Protein AF-A0A5K1DVS6-F1 (afdb_monomer_lite)

Organism: NCBI:txid210225

Structure (mmCIF, N/CA/C/O backbone):
data_AF-A0A5K1DVS6-F1
#
_entry.id   AF-A0A5K1DVS6-F1
#
loop_
_atom_site.group_PDB
_atom_site.id
_atom_site.type_symbol
_atom_site.label_atom_id
_atom_site.label_alt_id
_atom_site.label_comp_id
_atom_site.label_asym_id
_atom_site.label_entity_id
_atom_site.label_seq_id
_atom_site.pdbx_PDB_ins_code
_atom_site.Cartn_x
_atom_site.Cartn_y
_atom_site.Cartn_z
_atom_site.occupancy
_atom_site.B_iso_or_equiv
_atom_site.auth_seq_id
_atom_site.auth_comp_id
_atom_site.auth_asym_id
_atom_site.auth_atom_id
_atom_site.pdbx_PDB_model_num
ATOM 1 N N . GLY A 1 1 ? 0.089 -5.150 -15.474 1.00 95.12 1 GLY A N 1
ATOM 2 C CA . GLY A 1 1 ? 1.134 -5.365 -16.490 1.00 95.12 1 GLY A CA 1
ATOM 3 C C . GLY A 1 1 ? 1.855 -6.643 -16.155 1.00 95.12 1 GLY A C 1
ATOM 4 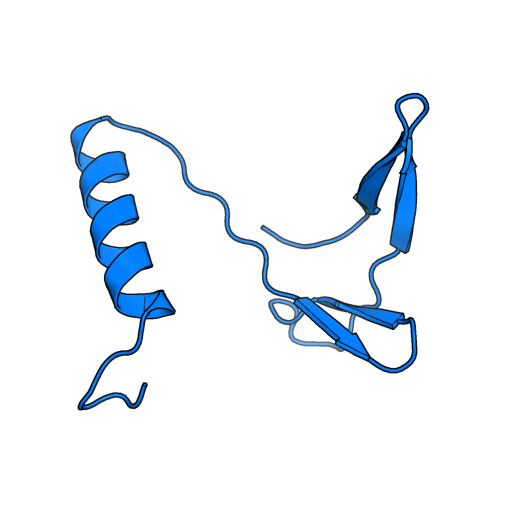O O . GLY A 1 1 ? 1.537 -7.240 -15.133 1.00 95.12 1 GLY A O 1
ATOM 5 N N . THR A 1 2 ? 2.783 -7.047 -17.003 1.00 97.50 2 THR A N 1
ATOM 6 C CA . THR A 1 2 ? 3.769 -8.087 -16.686 1.00 97.50 2 THR A CA 1
ATOM 7 C C . THR A 1 2 ? 5.132 -7.429 -16.518 1.00 97.50 2 THR A C 1
ATOM 9 O O . THR A 1 2 ? 5.249 -6.212 -16.692 1.00 97.50 2 THR A O 1
ATOM 12 N N . ASP A 1 3 ? 6.151 -8.216 -16.201 1.00 95.56 3 ASP A N 1
ATOM 13 C CA . ASP A 1 3 ? 7.517 -7.708 -16.097 1.00 95.56 3 ASP A CA 1
ATOM 14 C C . ASP A 1 3 ? 8.031 -7.213 -17.461 1.00 95.56 3 ASP A C 1
ATOM 16 O O . ASP A 1 3 ? 8.719 -6.199 -17.541 1.00 95.56 3 ASP A O 1
ATOM 20 N N . GLU A 1 4 ? 7.626 -7.864 -18.556 1.00 98.00 4 GLU A N 1
ATOM 21 C CA . GLU A 1 4 ? 7.987 -7.469 -19.925 1.00 98.00 4 GLU A CA 1
ATOM 22 C C . GLU A 1 4 ? 7.161 -6.281 -20.431 1.00 98.00 4 GLU A C 1
ATOM 24 O O . GLU A 1 4 ? 7.643 -5.476 -21.226 1.00 98.00 4 GLU A O 1
ATOM 29 N N . HIS A 1 5 ? 5.906 -6.178 -19.985 1.00 97.88 5 HIS A N 1
ATOM 30 C CA . HIS A 1 5 ? 4.970 -5.130 -20.391 1.00 97.88 5 HIS A CA 1
ATOM 31 C C . HIS A 1 5 ? 4.421 -4.423 -19.144 1.00 97.88 5 HIS A C 1
ATOM 33 O O . HIS A 1 5 ? 3.308 -4.740 -18.684 1.00 97.88 5 HIS A O 1
ATOM 39 N N . PRO A 1 6 ? 5.195 -3.480 -18.569 1.00 97.75 6 PRO A N 1
ATOM 40 C CA . PRO A 1 6 ? 4.850 -2.834 -17.313 1.00 97.75 6 PRO A CA 1
ATOM 41 C C . PRO A 1 6 ? 3.501 -2.118 -17.405 1.00 97.75 6 PRO A C 1
ATOM 43 O O . PRO A 1 6 ? 3.139 -1.512 -18.412 1.00 97.75 6 PRO A O 1
ATOM 46 N N . GLY A 1 7 ? 2.722 -2.234 -16.329 1.00 97.75 7 GLY A N 1
ATOM 47 C CA . GLY A 1 7 ? 1.411 -1.597 -16.220 1.00 97.75 7 GLY A CA 1
ATOM 48 C C . GLY A 1 7 ? 1.486 -0.171 -15.681 1.00 97.75 7 GLY A C 1
ATOM 49 O O . GLY A 1 7 ? 2.561 0.377 -15.463 1.00 97.75 7 GLY A O 1
ATOM 50 N N . LEU A 1 8 ? 0.320 0.401 -15.382 1.00 97.81 8 LEU A N 1
ATOM 51 C CA . LEU A 1 8 ? 0.223 1.764 -14.855 1.00 97.81 8 LEU A CA 1
ATOM 52 C C . LEU A 1 8 ? 1.005 1.960 -13.550 1.00 97.81 8 LEU A C 1
ATOM 54 O O . LEU A 1 8 ? 1.75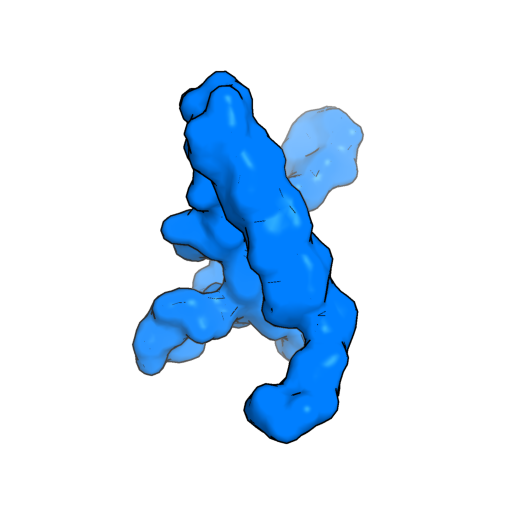9 2.917 -13.460 1.00 97.81 8 LEU A O 1
ATOM 58 N N . MET A 1 9 ? 0.888 1.046 -12.579 1.00 96.12 9 MET A N 1
ATOM 59 C CA . MET A 1 9 ? 1.578 1.174 -11.285 1.00 96.12 9 MET A CA 1
ATOM 60 C C . MET A 1 9 ? 3.095 1.416 -11.424 1.00 96.12 9 MET A C 1
ATOM 62 O O . MET A 1 9 ? 3.540 2.482 -11.004 1.00 96.12 9 MET A O 1
ATOM 66 N N . PRO A 1 10 ? 3.900 0.523 -12.039 1.00 96.75 10 PRO A N 1
ATOM 67 C CA . PRO A 1 10 ? 5.343 0.750 -12.158 1.00 96.75 10 PRO A CA 1
ATOM 68 C C . PRO A 1 10 ? 5.700 1.973 -13.021 1.00 96.75 10 PRO A C 1
ATOM 70 O O . PRO A 1 10 ? 6.651 2.683 -12.700 1.00 96.75 10 PRO A O 1
ATOM 73 N N . LEU A 1 11 ? 4.929 2.271 -14.075 1.00 97.62 11 LEU A N 1
ATOM 74 C CA . LEU A 1 11 ? 5.184 3.425 -14.950 1.00 97.62 11 LEU A CA 1
ATOM 75 C C . LEU A 1 11 ? 4.929 4.766 -14.244 1.00 97.62 11 LEU A C 1
ATOM 77 O O . LEU A 1 11 ? 5.751 5.684 -14.305 1.00 97.62 11 LEU A O 1
ATOM 81 N N . THR A 1 12 ? 3.797 4.879 -13.548 1.00 97.38 12 THR A N 1
AT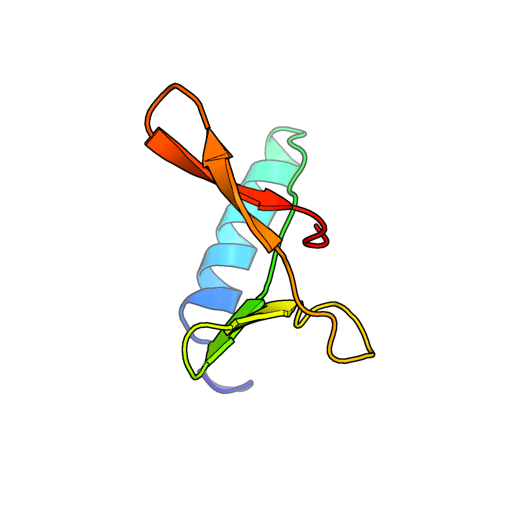OM 82 C CA . THR A 1 12 ? 3.451 6.063 -12.757 1.00 97.38 12 THR A CA 1
ATOM 83 C C . THR A 1 12 ? 4.426 6.230 -11.603 1.00 97.38 12 THR A C 1
ATOM 85 O O . THR A 1 12 ? 4.923 7.333 -11.390 1.00 97.38 12 THR A O 1
ATOM 88 N N . MET A 1 13 ? 4.757 5.142 -10.906 1.00 96.19 13 MET A N 1
ATOM 89 C CA . MET A 1 13 ? 5.685 5.181 -9.783 1.00 96.19 13 MET A CA 1
ATOM 90 C C . MET A 1 13 ? 7.080 5.648 -10.209 1.00 96.19 13 MET A C 1
ATOM 92 O O . MET A 1 13 ? 7.654 6.510 -9.551 1.00 96.19 13 MET A O 1
ATOM 96 N N . SER A 1 14 ? 7.587 5.162 -11.347 1.00 96.06 14 SER A N 1
ATOM 97 C CA . SER A 1 14 ? 8.848 5.638 -11.926 1.00 96.06 14 SER A CA 1
ATOM 98 C C . SER A 1 14 ? 8.818 7.145 -12.199 1.00 96.06 14 SER A C 1
ATOM 100 O O . SER A 1 14 ? 9.759 7.848 -11.842 1.00 96.06 14 SER A O 1
ATOM 102 N N . SER A 1 15 ? 7.716 7.656 -12.754 1.00 96.62 15 SER A N 1
ATOM 103 C CA . SER A 1 15 ? 7.568 9.087 -13.055 1.00 96.62 15 SER A CA 1
ATOM 104 C C . SER A 1 15 ? 7.512 9.951 -11.787 1.00 96.62 15 SER A C 1
ATOM 106 O O . SER A 1 15 ? 8.167 10.991 -11.719 1.00 96.62 15 SER A O 1
ATOM 108 N N . ILE A 1 16 ? 6.753 9.519 -10.771 1.00 96.81 16 ILE A N 1
ATOM 109 C CA . ILE A 1 16 ? 6.652 10.220 -9.481 1.00 96.81 16 ILE A CA 1
ATOM 110 C C . ILE A 1 16 ? 8.007 10.214 -8.770 1.00 96.81 16 ILE A C 1
ATOM 112 O O . ILE A 1 16 ? 8.449 11.257 -8.297 1.00 96.81 16 ILE A O 1
ATOM 116 N N . MET A 1 17 ? 8.690 9.069 -8.740 1.00 95.94 17 MET A N 1
ATOM 117 C CA . MET A 1 17 ? 9.988 8.927 -8.083 1.00 95.94 17 MET A CA 1
ATOM 118 C C . MET A 1 17 ? 11.039 9.852 -8.708 1.00 95.94 17 MET A C 1
ATOM 120 O O . MET A 1 17 ? 11.697 10.587 -7.977 1.00 95.94 17 MET A O 1
ATOM 124 N N . SER A 1 18 ? 11.117 9.930 -10.042 1.00 96.12 18 SER A N 1
ATOM 125 C CA . SER A 1 18 ? 12.014 10.878 -10.723 1.00 96.12 18 SER A CA 1
ATOM 126 C C . SER A 1 18 ? 11.719 12.342 -10.374 1.00 96.12 18 SER A C 1
ATOM 128 O O . SER A 1 18 ? 12.640 13.145 -10.231 1.00 96.12 18 SER A O 1
ATOM 130 N N . MET A 1 19 ? 10.444 12.708 -10.210 1.00 96.38 19 MET A N 1
ATOM 131 C CA . MET A 1 19 ? 10.059 14.053 -9.773 1.00 96.38 19 MET A CA 1
ATOM 132 C C . MET A 1 19 ? 10.474 14.309 -8.315 1.00 96.38 19 MET A C 1
ATOM 134 O O . MET A 1 19 ? 11.018 15.371 -8.007 1.00 96.38 19 MET A O 1
ATOM 138 N N . CYS A 1 20 ? 10.246 13.347 -7.419 1.00 96.06 20 CYS A N 1
ATOM 139 C CA . CYS A 1 20 ? 10.634 13.453 -6.015 1.00 96.06 20 CYS A CA 1
ATOM 140 C C . CYS A 1 20 ? 12.151 13.593 -5.853 1.00 96.06 20 CYS A C 1
ATOM 142 O O . CYS A 1 20 ? 12.594 14.465 -5.110 1.00 96.06 20 CYS A O 1
ATOM 144 N N . GLU A 1 21 ? 12.942 12.814 -6.595 1.00 94.94 21 GLU A N 1
ATOM 145 C CA . GLU A 1 21 ? 14.407 12.913 -6.610 1.00 94.94 21 GLU A CA 1
ATOM 146 C C . GLU A 1 21 ? 14.887 14.285 -7.097 1.00 94.94 21 GLU A C 1
ATOM 148 O O . GLU A 1 21 ? 15.781 14.880 -6.496 1.00 94.94 21 GLU A O 1
ATOM 153 N N . MET A 1 22 ? 14.263 14.824 -8.150 1.00 95.75 22 MET A N 1
ATOM 154 C CA . MET A 1 22 ? 14.618 16.131 -8.708 1.00 95.75 22 MET A CA 1
ATOM 155 C C . MET A 1 22 ? 14.360 17.285 -7.730 1.00 95.75 22 MET A C 1
ATOM 157 O O . MET A 1 22 ? 15.129 18.246 -7.690 1.00 95.75 22 MET A O 1
ATOM 161 N N . HIS A 1 23 ? 13.274 17.208 -6.961 1.00 95.75 23 HIS A N 1
ATOM 162 C CA . HIS A 1 23 ? 12.818 18.295 -6.093 1.00 95.75 23 HIS A CA 1
ATOM 163 C C . HIS A 1 23 ? 13.093 18.066 -4.598 1.00 95.75 23 HIS A C 1
ATOM 165 O O . HIS A 1 23 ? 12.799 18.946 -3.788 1.00 95.75 23 HIS A O 1
ATOM 171 N N . GLY A 1 24 ? 13.677 16.923 -4.225 1.00 94.50 24 GLY A N 1
ATOM 172 C CA . GLY A 1 24 ? 13.976 16.567 -2.836 1.00 94.50 24 GLY A CA 1
ATOM 173 C C . GLY A 1 24 ? 12.734 16.250 -1.997 1.00 94.50 24 GLY A C 1
AT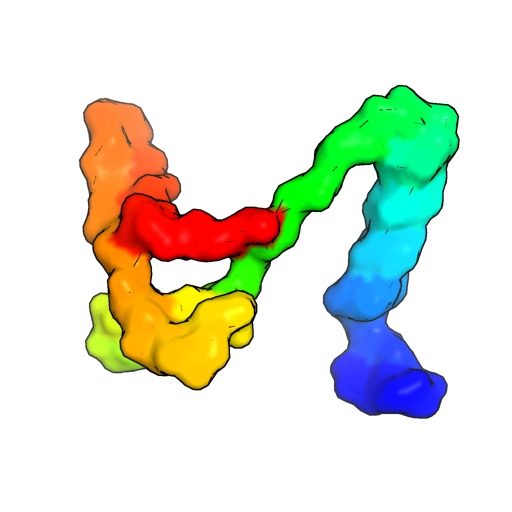OM 174 O O . GLY A 1 24 ? 12.725 16.518 -0.796 1.00 94.50 24 GLY A O 1
ATOM 175 N N . TYR A 1 25 ? 11.673 15.726 -2.614 1.00 96.06 25 TYR A N 1
ATOM 176 C CA . TYR A 1 25 ? 10.455 15.330 -1.903 1.00 96.06 25 TYR A CA 1
ATOM 177 C C . TYR A 1 25 ? 10.567 13.925 -1.310 1.00 96.06 25 TYR A C 1
ATOM 179 O O . TYR A 1 25 ? 11.240 13.055 -1.859 1.00 96.06 25 TYR A O 1
ATOM 187 N N . LEU A 1 26 ? 9.850 13.707 -0.207 1.00 93.81 26 LEU A N 1
ATOM 188 C CA . LEU A 1 26 ? 9.640 12.384 0.376 1.00 93.81 26 LEU A CA 1
ATOM 189 C C . LEU A 1 26 ? 8.389 11.739 -0.222 1.00 93.81 26 LEU A C 1
ATOM 191 O O . LEU A 1 26 ? 7.447 12.433 -0.613 1.00 93.81 26 LEU A O 1
ATOM 195 N N . LEU A 1 27 ? 8.408 10.414 -0.302 1.00 93.44 27 LEU A N 1
ATOM 196 C CA . LEU A 1 27 ? 7.351 9.606 -0.886 1.00 93.44 27 LEU A CA 1
ATOM 197 C C . LEU A 1 27 ? 7.083 8.411 0.022 1.00 93.44 27 LEU A C 1
ATOM 199 O O . LEU A 1 27 ? 7.975 7.593 0.223 1.00 93.44 27 LEU A O 1
ATOM 203 N N . ASP A 1 28 ? 5.851 8.328 0.509 1.00 94.81 28 ASP A N 1
ATOM 204 C CA . ASP A 1 28 ? 5.341 7.241 1.344 1.00 94.81 28 ASP A CA 1
ATOM 205 C C . ASP A 1 28 ? 4.317 6.426 0.537 1.00 94.81 28 ASP A C 1
ATOM 207 O O . ASP A 1 28 ? 3.545 6.999 -0.246 1.00 94.81 28 ASP A O 1
ATOM 211 N N . ILE A 1 29 ? 4.303 5.096 0.689 1.00 94.31 29 ILE A N 1
ATOM 212 C CA . ILE A 1 29 ? 3.439 4.203 -0.097 1.00 94.31 29 ILE A CA 1
ATOM 213 C C . ILE A 1 29 ? 2.747 3.210 0.824 1.00 94.31 29 ILE A C 1
ATOM 215 O O . ILE A 1 29 ? 3.373 2.338 1.409 1.00 94.31 29 ILE A O 1
ATOM 219 N N . SER A 1 30 ? 1.419 3.225 0.824 1.00 95.12 30 SER A N 1
ATOM 220 C CA . SER A 1 30 ? 0.634 2.144 1.417 1.00 95.12 30 SER A CA 1
ATOM 221 C C . SER A 1 30 ? 0.051 1.227 0.348 1.00 95.12 30 SER A C 1
ATOM 223 O O . SER A 1 30 ? -0.407 1.691 -0.699 1.00 95.12 30 SER A O 1
ATOM 225 N N . TYR A 1 31 ? -0.009 -0.073 0.636 1.00 95.88 31 TYR A N 1
ATOM 226 C CA . TYR A 1 31 ? -0.664 -1.061 -0.220 1.00 95.88 31 TYR A CA 1
ATOM 227 C C . TYR A 1 31 ? -1.543 -1.987 0.623 1.00 95.88 31 TYR A C 1
ATOM 229 O O . TYR A 1 31 ? -1.079 -2.571 1.599 1.00 95.88 31 TYR A O 1
ATOM 237 N N . TYR A 1 32 ? -2.826 -2.089 0.274 1.00 95.88 32 TYR A N 1
ATOM 238 C CA . TYR A 1 32 ? -3.816 -2.824 1.060 1.00 95.88 32 TYR A CA 1
ATOM 239 C C . TYR A 1 32 ? -4.874 -3.493 0.179 1.00 95.88 32 TYR A C 1
ATOM 241 O O . TYR A 1 32 ? -5.106 -3.088 -0.960 1.00 95.88 32 TYR A O 1
ATOM 249 N N . GLU A 1 33 ? -5.535 -4.506 0.733 1.00 95.44 33 GLU A N 1
ATOM 250 C CA . GLU A 1 33 ? -6.662 -5.212 0.124 1.00 95.44 33 GLU A CA 1
ATOM 251 C C . GLU A 1 33 ? -7.937 -4.975 0.934 1.00 95.44 33 GLU A C 1
ATOM 253 O O . GLU A 1 33 ? -7.914 -5.030 2.163 1.00 95.44 33 GLU A O 1
ATOM 258 N N . VAL A 1 34 ? -9.062 -4.756 0.246 1.00 94.69 34 VAL A N 1
ATOM 259 C CA . VAL A 1 34 ? -10.394 -4.766 0.861 1.00 94.69 34 VAL A CA 1
ATOM 260 C C . VAL A 1 34 ? -11.139 -6.007 0.394 1.00 94.69 34 VAL A C 1
ATOM 262 O O . VAL A 1 34 ? -11.456 -6.142 -0.788 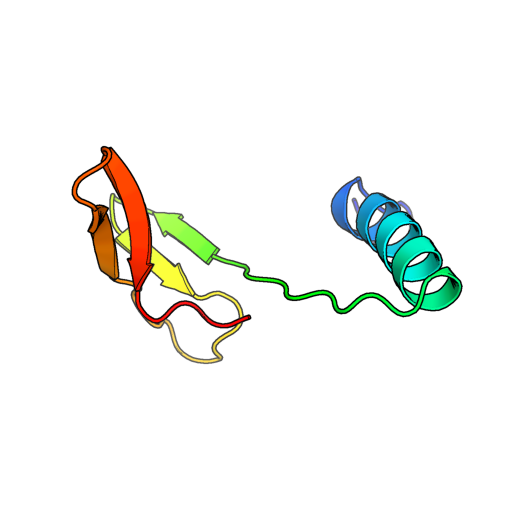1.00 94.69 34 VAL A O 1
ATOM 265 N N . TYR A 1 35 ? -11.439 -6.906 1.326 1.00 93.12 35 TYR A N 1
ATOM 266 C CA . TYR A 1 35 ? -12.126 -8.162 1.048 1.00 93.12 35 TYR A CA 1
ATOM 267 C C . TYR A 1 35 ? -13.144 -8.479 2.142 1.00 93.12 35 TYR A C 1
ATOM 269 O O . TYR A 1 35 ? -12.813 -8.467 3.324 1.00 93.12 35 TYR A O 1
ATOM 277 N N . LEU A 1 36 ? -14.389 -8.773 1.746 1.00 92.94 36 LEU A N 1
ATOM 278 C CA . LEU A 1 36 ? -15.510 -9.049 2.660 1.00 92.94 36 LEU A CA 1
ATOM 279 C C . LEU A 1 36 ? -15.641 -8.013 3.794 1.00 92.94 36 LEU A C 1
ATOM 281 O O . LEU A 1 36 ? -15.796 -8.382 4.955 1.00 92.94 36 LEU A O 1
ATOM 285 N N . ASP A 1 37 ? -15.571 -6.728 3.435 1.00 90.06 37 ASP A N 1
ATOM 286 C CA . ASP A 1 37 ? -15.675 -5.587 4.363 1.00 90.06 37 ASP A CA 1
ATOM 287 C C . ASP A 1 37 ? -14.527 -5.481 5.389 1.00 90.06 37 ASP A C 1
ATOM 289 O O . ASP A 1 37 ? -14.625 -4.794 6.402 1.00 90.06 37 ASP A O 1
ATOM 293 N N . ARG A 1 38 ? -13.404 -6.158 5.124 1.00 91.62 38 ARG A N 1
ATOM 294 C CA . ARG A 1 38 ? -12.186 -6.107 5.941 1.00 91.62 38 ARG A CA 1
ATOM 295 C C . ARG A 1 38 ? -11.039 -5.526 5.133 1.00 91.62 38 ARG A C 1
ATOM 297 O O . ARG A 1 38 ? -10.923 -5.800 3.941 1.00 91.62 38 ARG A O 1
ATOM 304 N N . CYS A 1 39 ? -10.198 -4.730 5.788 1.00 95.31 39 CYS A N 1
ATOM 305 C CA . CYS A 1 39 ? -9.035 -4.087 5.182 1.00 95.31 39 CYS A CA 1
ATOM 306 C C . CYS A 1 39 ? -7.754 -4.753 5.690 1.00 95.31 39 CYS A C 1
ATOM 308 O O . CYS A 1 39 ? -7.574 -4.878 6.901 1.00 95.31 39 CYS A O 1
ATOM 310 N N . TYR A 1 40 ? -6.868 -5.171 4.791 1.00 95.56 40 TYR A N 1
ATOM 311 C CA . TYR A 1 40 ? -5.631 -5.878 5.121 1.00 95.56 40 TYR A CA 1
ATOM 312 C C . TYR A 1 40 ? -4.419 -5.164 4.552 1.00 95.56 40 TYR A C 1
ATOM 314 O O . TYR A 1 40 ? -4.396 -4.820 3.374 1.00 95.56 40 TYR A O 1
ATOM 322 N N . ASP A 1 41 ? -3.397 -4.992 5.379 1.00 96.25 41 ASP A N 1
ATOM 323 C CA . ASP A 1 41 ? -2.103 -4.473 4.955 1.00 96.25 41 ASP A CA 1
ATOM 324 C C . ASP A 1 41 ? -1.348 -5.532 4.138 1.00 96.25 41 ASP A C 1
ATOM 326 O O . ASP A 1 41 ? -1.103 -6.638 4.628 1.00 96.25 41 ASP A O 1
ATOM 330 N N . LEU A 1 42 ? -1.003 -5.200 2.891 1.00 95.81 42 LEU A N 1
ATOM 331 C CA . LEU A 1 42 ? -0.281 -6.087 1.974 1.00 95.81 42 LEU A CA 1
ATOM 332 C C . LEU A 1 42 ? 1.239 -5.897 2.032 1.00 95.81 42 LEU A C 1
ATOM 334 O O . LEU A 1 42 ? 1.968 -6.700 1.451 1.00 95.81 42 LEU A O 1
ATOM 338 N N . LEU A 1 43 ? 1.724 -4.844 2.696 1.00 94.69 43 LEU A N 1
ATOM 339 C CA . LEU A 1 43 ? 3.156 -4.618 2.901 1.00 94.69 43 LEU A CA 1
ATOM 340 C C . LEU A 1 43 ? 3.682 -5.392 4.114 1.00 94.69 43 LEU A C 1
ATOM 342 O O . LEU A 1 43 ? 4.885 -5.623 4.238 1.00 94.69 43 LEU A O 1
ATOM 346 N N . GLU A 1 44 ? 2.786 -5.834 4.992 1.00 93.12 44 GLU A N 1
ATOM 347 C CA . GLU A 1 44 ? 3.127 -6.644 6.152 1.00 93.12 44 GLU A CA 1
ATOM 348 C C . GLU A 1 44 ? 3.188 -8.144 5.802 1.00 93.12 44 GLU A C 1
ATOM 350 O O . GLU A 1 44 ? 2.275 -8.690 5.181 1.00 93.12 44 GLU A O 1
ATOM 355 N N . PRO A 1 45 ? 4.222 -8.879 6.258 1.00 81.25 45 PRO A N 1
ATOM 356 C CA . PRO A 1 45 ? 4.386 -10.303 5.951 1.00 81.25 45 PRO A CA 1
ATOM 357 C C . PRO A 1 45 ? 3.323 -11.200 6.606 1.00 81.25 45 PRO A C 1
ATOM 359 O O . PRO A 1 45 ? 3.208 -12.381 6.276 1.00 81.25 45 PRO A O 1
ATOM 362 N N . LYS A 1 46 ? 2.559 -10.672 7.567 1.00 85.88 46 LYS A N 1
ATOM 363 C CA . LYS A 1 46 ? 1.399 -11.338 8.165 1.00 85.88 46 LYS A CA 1
ATOM 364 C C . LYS A 1 46 ? 0.160 -10.554 7.774 1.00 85.88 46 LYS A C 1
ATOM 366 O O . LYS A 1 46 ? 0.191 -9.335 7.872 1.00 85.88 46 LYS A O 1
ATOM 371 N N . MET A 1 47 ? -0.930 -11.258 7.449 1.00 80.31 47 MET A N 1
ATOM 372 C CA . MET A 1 47 ? -2.252 -10.648 7.273 1.00 80.31 47 MET A CA 1
ATOM 373 C C . MET A 1 47 ? -2.597 -9.818 8.510 1.00 80.31 47 MET A C 1
ATOM 375 O O . MET A 1 47 ? -3.008 -10.348 9.546 1.00 80.31 47 MET A O 1
ATOM 379 N N . LYS A 1 48 ? -2.376 -8.512 8.397 1.00 92.19 48 LYS A N 1
ATOM 380 C CA . LYS A 1 48 ? -2.610 -7.539 9.449 1.00 92.19 48 LYS A CA 1
ATOM 381 C C . LYS A 1 48 ? -3.832 -6.751 9.036 1.00 92.19 48 LYS A C 1
ATOM 383 O O . LYS A 1 48 ? -3.801 -5.988 8.076 1.00 92.19 48 LYS A O 1
ATOM 388 N N . GLU A 1 49 ? -4.923 -6.988 9.746 1.00 94.06 49 GLU A N 1
ATOM 389 C CA . GLU A 1 49 ? -6.135 -6.212 9.545 1.00 94.06 49 GLU A CA 1
ATOM 390 C C . GLU A 1 49 ? -5.913 -4.771 10.018 1.00 94.06 49 GLU A C 1
ATOM 392 O O . GLU A 1 49 ? -5.340 -4.522 11.083 1.00 94.06 49 GLU A O 1
ATOM 397 N N . VAL A 1 50 ? -6.368 -3.831 9.201 1.00 95.19 50 VAL A N 1
ATOM 398 C CA . VAL A 1 50 ? -6.265 -2.392 9.413 1.00 95.19 50 VAL A CA 1
ATOM 399 C C . VAL A 1 50 ? -7.627 -1.873 9.850 1.00 95.19 50 VAL A C 1
ATOM 401 O O . VAL A 1 50 ? -8.659 -2.215 9.272 1.00 95.19 50 VAL A O 1
ATOM 404 N N . SER A 1 51 ? -7.649 -1.024 10.876 1.00 94.31 51 SER A N 1
ATOM 405 C CA . SER A 1 51 ? -8.898 -0.420 11.340 1.00 94.31 51 SER A CA 1
ATOM 406 C C . SER A 1 51 ? -9.313 0.727 10.421 1.00 94.31 51 SER A C 1
ATOM 408 O O . SER A 1 51 ? -8.574 1.702 10.281 1.00 94.31 51 SER A O 1
ATOM 410 N N . VAL A 1 52 ? -10.511 0.631 9.845 1.00 94.00 52 VAL A N 1
ATOM 411 C CA . VAL A 1 52 ? -11.131 1.698 9.050 1.00 94.00 52 VAL A CA 1
ATOM 412 C C . VAL A 1 52 ? -11.977 2.561 9.981 1.00 94.00 52 VAL A C 1
ATOM 414 O O . VAL A 1 52 ? -12.924 2.077 10.596 1.00 94.00 52 VAL A O 1
ATOM 417 N N . LEU A 1 53 ? -11.598 3.826 10.134 1.00 93.62 53 LEU A N 1
ATOM 418 C CA . LEU A 1 53 ? -12.272 4.797 10.995 1.00 93.62 53 LEU A CA 1
ATOM 419 C C . LEU A 1 53 ? -12.725 5.999 10.167 1.00 93.62 53 LEU A C 1
ATOM 421 O O . LEU A 1 53 ? -12.193 6.242 9.089 1.00 93.62 53 LEU A O 1
ATOM 425 N N . GLU A 1 54 ? -13.656 6.780 10.699 1.00 95.94 54 GLU A N 1
ATOM 426 C CA . GLU A 1 54 ? -14.085 8.055 10.124 1.00 95.94 54 GLU A CA 1
ATOM 427 C C . GLU A 1 54 ? -13.790 9.169 11.136 1.00 95.94 54 GLU A C 1
ATOM 429 O O . GLU A 1 54 ? -14.073 9.025 12.331 1.00 95.94 54 GLU A O 1
ATOM 434 N N . ASP A 1 55 ? -13.142 10.246 10.691 1.00 93.19 55 ASP A N 1
ATOM 435 C CA . ASP A 1 55 ? -12.874 11.405 11.541 1.00 93.19 55 ASP A CA 1
ATOM 436 C C . ASP A 1 55 ? -14.064 12.382 11.603 1.00 93.19 55 ASP A C 1
ATOM 438 O O . ASP A 1 55 ? -15.129 12.155 11.033 1.00 93.19 55 ASP A O 1
ATOM 442 N N . ARG A 1 56 ? -13.902 13.484 12.346 1.00 95.00 56 ARG A N 1
ATOM 443 C CA . ARG A 1 56 ? -14.976 14.469 12.576 1.00 95.00 56 ARG A CA 1
ATOM 444 C C . ARG A 1 56 ? -15.424 15.199 11.305 1.00 95.00 56 ARG A C 1
ATOM 446 O O . ARG A 1 56 ? -16.513 15.765 11.315 1.00 95.00 56 ARG A O 1
ATOM 453 N N . ASP A 1 57 ? -14.600 15.183 10.258 1.00 96.00 57 ASP A N 1
ATOM 454 C CA . ASP A 1 57 ? -14.871 15.821 8.968 1.00 96.00 57 ASP A CA 1
ATOM 455 C C . ASP A 1 57 ? -15.394 14.811 7.930 1.00 96.00 57 ASP A C 1
ATOM 457 O O . ASP A 1 57 ? -15.558 15.154 6.758 1.00 96.00 57 ASP A O 1
ATOM 461 N N . GLY A 1 58 ? -15.639 13.564 8.341 1.00 92.94 58 GLY A N 1
ATOM 462 C CA . GLY A 1 58 ? -16.103 12.491 7.469 1.00 92.94 58 GLY A CA 1
ATOM 463 C C . GLY A 1 58 ? -15.003 11.858 6.614 1.00 92.94 58 GLY A C 1
ATOM 464 O O . GLY A 1 58 ? -15.296 11.198 5.616 1.00 92.94 58 GLY A O 1
ATOM 465 N N . LYS A 1 59 ? -13.719 12.072 6.942 1.00 93.69 59 LYS A N 1
ATOM 466 C CA . LYS A 1 59 ? -12.619 11.455 6.190 1.00 93.69 59 LYS A CA 1
ATOM 467 C C . LYS A 1 59 ? -12.285 10.085 6.753 1.00 93.69 59 LYS A C 1
ATOM 469 O O . LYS A 1 59 ? -12.153 9.900 7.964 1.00 93.69 59 LYS A O 1
ATOM 474 N N . ILE A 1 60 ? -12.075 9.144 5.840 1.00 92.19 60 ILE A N 1
ATOM 475 C CA . ILE A 1 60 ? -11.657 7.787 6.173 1.00 92.19 60 ILE A CA 1
ATOM 476 C C . ILE A 1 60 ? -10.192 7.780 6.615 1.00 92.19 60 ILE A C 1
ATOM 478 O O . ILE A 1 60 ? -9.322 8.336 5.947 1.00 92.19 60 ILE A O 1
ATOM 482 N N . GLN A 1 61 ? -9.930 7.109 7.733 1.00 93.06 61 GLN A N 1
ATOM 483 C CA . GLN A 1 61 ? -8.617 6.933 8.338 1.00 93.06 61 GLN A CA 1
ATOM 484 C C . GLN A 1 61 ? -8.306 5.436 8.449 1.00 93.06 61 GLN A C 1
ATOM 486 O O . GLN A 1 61 ? -9.030 4.688 9.107 1.00 93.06 61 GLN A O 1
ATOM 491 N N . LEU A 1 62 ? -7.209 5.002 7.825 1.00 94.19 62 LEU A N 1
ATOM 492 C CA . LEU A 1 62 ? -6.732 3.616 7.852 1.00 94.19 62 LEU A CA 1
ATOM 493 C C . LEU A 1 62 ? -5.702 3.447 8.973 1.00 94.19 62 LEU A C 1
ATOM 495 O O . LEU A 1 62 ? -4.490 3.538 8.775 1.00 94.19 62 LEU A O 1
ATOM 499 N N . LYS A 1 63 ? -6.191 3.260 10.199 1.00 93.06 63 LYS A N 1
ATOM 500 C CA . LYS A 1 63 ? -5.340 3.232 11.388 1.00 93.06 63 LYS A CA 1
ATOM 501 C C . LYS A 1 63 ? -4.523 1.940 11.442 1.00 93.06 63 LYS A C 1
ATOM 503 O O . LYS A 1 63 ? -5.076 0.848 11.559 1.00 93.06 63 LYS A O 1
ATOM 508 N N . GLY A 1 64 ? -3.201 2.098 11.466 1.00 91.75 64 GLY A N 1
ATOM 509 C CA . GLY A 1 64 ? -2.245 0.994 11.577 1.00 91.75 64 GLY A CA 1
ATOM 510 C C . GLY A 1 64 ? -1.748 0.441 10.239 1.00 91.75 64 GLY A C 1
ATOM 511 O O . GLY A 1 64 ? -1.050 -0.573 10.264 1.00 91.75 64 GLY A O 1
ATOM 512 N N . L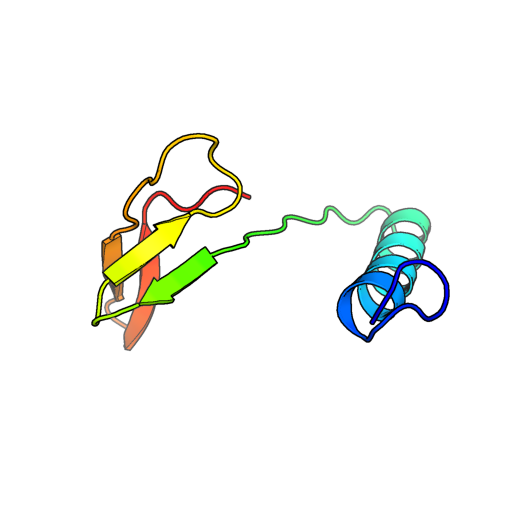EU A 1 65 ? -2.089 1.096 9.125 1.00 95.75 65 LEU A N 1
ATOM 513 C CA . LEU A 1 65 ? -1.561 0.808 7.791 1.00 95.75 65 LEU A CA 1
ATOM 514 C C . LEU A 1 65 ? -0.105 1.276 7.662 1.00 95.75 65 LEU A C 1
ATOM 516 O O . LEU A 1 65 ? 0.216 2.393 8.076 1.00 95.75 65 LEU A O 1
ATOM 520 N N . SER A 1 66 ? 0.748 0.428 7.095 1.00 95.38 66 SER A N 1
ATOM 521 C CA . SER A 1 66 ? 2.163 0.709 6.839 1.00 95.38 66 SER A CA 1
ATOM 522 C C . SER A 1 66 ? 2.368 1.604 5.601 1.00 95.38 66 SER A C 1
ATOM 524 O O . SER A 1 66 ? 1.491 1.697 4.733 1.00 95.38 66 SER A O 1
ATOM 526 N N . GLN A 1 67 ? 3.499 2.319 5.561 1.00 92.94 67 GLN A N 1
ATOM 527 C CA . GLN A 1 67 ? 3.860 3.351 4.574 1.00 92.94 67 GLN A CA 1
ATOM 528 C C . GLN A 1 67 ? 5.295 3.181 4.076 1.00 92.94 67 GLN A C 1
ATOM 530 O O . GLN A 1 67 ? 6.108 2.643 4.865 1.00 92.94 67 GLN A O 1
#

pLDDT: mean 94.48, std 3.14, range [80.31, 98.0]

Secondary structure (DSSP, 8-state):
--SSS--HHHHHHHHHHHHHHHHT-------EEEETTEEEESSSSS-EEEEEEE-TTS-EEEET---

InterPro domains:
  IPR001752 Kinesin motor domain [PF00225] (2-66)
  IPR001752 Kinesin motor domain [PS50067] (1-67)
  IPR027417 P-loop containing nucleoside triphosphate hydrolase [SSF52540] (3-66)
  IPR036961 Kinesin motor domain superfamily [G3DSA:3.40.850.10] (1-67)

Sequence (67 aa):
GTDEHPGLMPLTMSSIMSMCEMHGYLLDISYYEVYLDRCYDLLEPKMKEVSVLEDRDGKIQLKGLSQ

Foldseek 3Di:
DDPVDDDPVVVVVVVVVVVCVVVVHDDFDFDWDQDPNWIFGPVDPDGDTWDWDADPVRDTDGHPTGD

Radius of gyration: 15.24 Å; chains: 1; bounding box: 31×30×33 Å